Protein AF-A0A1J7GEU9-F1 (afdb_monomer)

pLDDT: mean 86.15, std 15.95, range [44.5, 98.56]

Mean predicted aligned error: 6.63 Å

Nearest PDB structures (foldseek):
  3ja6-assembly1_I  TM=6.132E-01  e=1.507E+00  Escherichia coli
  6h2f-assembly1_A  TM=5.136E-01  e=3.066E+00  Aeromonas hydrophila subsp. hydrophila AL09-71

Foldseek 3Di:
DDPVVVVVVLVVVLVVLLVVLQVQLVVLCVQLVVCLQPPLPSNLVSLVSNLVSLVRSLVSVPPDPPCVVSNVVSVVSNVVSVVSNVSSVVVVD

Solvent-accessible surface area (backbone atoms only — not comparable to full-atom values): 4832 Å² total; per-residue (Å²): 134,65,79,65,58,60,52,55,55,50,52,51,54,32,49,52,51,29,52,56,21,48,56,54,17,51,54,21,44,54,52,14,62,73,21,45,84,83,36,19,64,61,12,42,54,23,36,50,52,18,43,50,24,44,50,49,28,52,59,59,58,52,92,59,87,82,53,62,68,60,53,54,50,39,54,52,51,44,53,51,44,52,53,53,41,53,54,23,55,63,71,64,104

Organism: Lupinus angustifolius (NCBI:txid3871)

InterPro domains:
  IPR035513 Invertase/pectin methylesterase inhibitor domain superfamily [SSF101148] (10-88)

Radius of gyration: 16.01 Å; Cα contacts (8 Å, |Δi|>4): 83; chains: 1; bounding box: 46×16×42 Å

Sequence (93 aa):
MSKISTRKDLASGTLNSCMLSYQKAITALNLSYINIQSNPNNAIQSLRKADYHVGFCTASLGQKNDIPPVLKANKAMQGMIQAIRSVAKKQAN

Structure (mmCIF, N/CA/C/O backbone):
data_AF-A0A1J7GEU9-F1
#
_entry.id   AF-A0A1J7GEU9-F1
#
loop_
_atom_site.group_PDB
_atom_site.id
_atom_site.type_symbol
_atom_site.label_atom_id
_atom_site.label_alt_id
_atom_site.label_comp_id
_atom_site.label_asym_id
_atom_site.label_entity_id
_atom_site.label_seq_id
_atom_site.pdbx_PDB_ins_code
_atom_site.Cartn_x
_atom_site.Cartn_y
_atom_site.Cartn_z
_atom_site.occupancy
_atom_site.B_iso_or_equiv
_atom_site.auth_seq_id
_atom_site.auth_comp_id
_atom_site.auth_asym_id
_atom_site.auth_atom_id
_atom_site.pdbx_PDB_model_num
ATOM 1 N N . MET A 1 1 ? 32.290 3.623 -24.614 1.00 44.50 1 MET A N 1
ATOM 2 C CA . MET A 1 1 ? 31.338 3.091 -23.608 1.00 44.50 1 MET A CA 1
ATOM 3 C C . MET A 1 1 ? 29.970 2.911 -24.256 1.00 44.50 1 MET A C 1
ATOM 5 O O . MET A 1 1 ? 29.423 3.871 -24.785 1.00 44.50 1 MET A O 1
ATOM 9 N N . SER A 1 2 ? 29.466 1.675 -24.315 1.00 46.78 2 SER A N 1
ATOM 10 C CA . SER A 1 2 ? 28.254 1.316 -25.068 1.00 46.78 2 SER A CA 1
ATOM 11 C C . SER A 1 2 ? 26.978 1.799 -24.363 1.00 46.78 2 SER A C 1
ATOM 13 O O . SER A 1 2 ? 26.723 1.428 -23.219 1.00 46.78 2 SER A O 1
ATOM 15 N N . LYS A 1 3 ? 26.146 2.582 -25.068 1.00 51.50 3 LYS A N 1
ATOM 16 C CA . LYS A 1 3 ? 24.838 3.113 -24.612 1.00 51.50 3 LYS A CA 1
ATOM 17 C C . LYS A 1 3 ? 23.829 2.033 -24.174 1.00 51.50 3 LYS A C 1
ATOM 19 O O . LYS A 1 3 ? 22.779 2.368 -23.631 1.00 51.50 3 LYS A O 1
ATOM 24 N N . ILE A 1 4 ? 24.105 0.761 -24.462 1.00 55.50 4 ILE A N 1
ATOM 25 C CA . ILE A 1 4 ? 23.236 -0.382 -24.154 1.00 55.50 4 ILE A CA 1
ATOM 26 C C . ILE A 1 4 ? 23.462 -0.879 -22.717 1.00 55.50 4 ILE A C 1
ATOM 28 O O . ILE A 1 4 ? 22.486 -1.184 -22.034 1.00 55.50 4 ILE A O 1
ATOM 32 N N . SER A 1 5 ? 24.709 -0.882 -22.224 1.00 55.69 5 SER A N 1
ATOM 33 C CA . SER A 1 5 ? 25.024 -1.284 -20.838 1.00 55.69 5 SER A CA 1
ATOM 34 C C . SER A 1 5 ? 24.347 -0.350 -19.837 1.00 55.69 5 SER A C 1
ATOM 36 O O . SER A 1 5 ? 23.581 -0.787 -18.988 1.00 55.69 5 SER A O 1
ATOM 38 N N . THR A 1 6 ? 24.491 0.962 -20.040 1.00 54.75 6 THR A N 1
ATOM 39 C CA . THR A 1 6 ? 23.939 1.985 -19.141 1.00 54.75 6 THR A CA 1
ATOM 40 C C . THR A 1 6 ? 22.413 1.974 -19.044 1.00 54.75 6 THR A C 1
ATOM 42 O O . THR A 1 6 ? 21.870 2.327 -18.002 1.00 54.75 6 THR A O 1
ATOM 45 N N . ARG A 1 7 ? 21.688 1.547 -20.089 1.00 57.12 7 ARG A N 1
ATOM 46 C CA . ARG A 1 7 ? 20.223 1.384 -20.014 1.00 57.12 7 ARG A CA 1
ATOM 47 C C . ARG A 1 7 ? 19.816 0.167 -19.190 1.00 57.12 7 ARG A C 1
ATOM 49 O O . ARG A 1 7 ? 18.839 0.253 -18.453 1.00 57.12 7 ARG A O 1
ATOM 56 N N . LYS A 1 8 ? 20.543 -0.944 -19.324 1.00 56.91 8 LYS A N 1
ATOM 57 C CA . LYS A 1 8 ? 20.284 -2.182 -18.578 1.00 56.91 8 LYS A CA 1
ATOM 58 C C . LYS A 1 8 ? 20.564 -1.990 -17.083 1.00 56.91 8 LYS A C 1
ATOM 60 O O . LYS A 1 8 ? 19.762 -2.423 -16.261 1.00 56.91 8 LYS A O 1
ATOM 65 N N . ASP A 1 9 ? 21.631 -1.264 -16.759 1.00 56.88 9 ASP A N 1
ATOM 66 C CA . ASP A 1 9 ? 22.032 -0.953 -15.381 1.00 56.88 9 ASP A CA 1
ATOM 67 C C . ASP A 1 9 ? 21.095 0.074 -14.713 1.00 56.88 9 ASP A C 1
ATOM 69 O O . ASP A 1 9 ? 20.773 -0.030 -13.531 1.00 56.88 9 ASP A O 1
ATOM 73 N N . LEU A 1 10 ? 20.572 1.042 -15.476 1.00 59.22 10 LEU A N 1
ATOM 74 C CA . LEU A 1 10 ? 19.553 1.974 -14.976 1.00 59.22 10 LEU A CA 1
ATOM 75 C C . LEU A 1 10 ? 18.210 1.268 -14.729 1.00 59.22 10 LEU A C 1
ATOM 77 O O . LEU A 1 10 ? 17.565 1.502 -13.709 1.00 59.22 10 LEU A O 1
ATOM 81 N N . ALA A 1 11 ? 17.804 0.374 -15.637 1.00 61.84 11 ALA A N 1
ATOM 82 C CA . ALA A 1 11 ? 16.586 -0.414 -15.477 1.00 61.84 11 ALA A CA 1
ATOM 83 C C . ALA A 1 11 ? 16.660 -1.348 -14.255 1.00 61.84 11 ALA A C 1
ATOM 85 O O . ALA A 1 11 ? 15.679 -1.462 -13.521 1.00 61.84 11 ALA A O 1
ATOM 86 N N . SER A 1 12 ? 17.817 -1.965 -13.985 1.00 69.06 12 SER A N 1
ATOM 87 C CA . SER A 1 12 ? 18.006 -2.808 -12.797 1.00 69.06 12 SER A CA 1
ATOM 88 C C . SER A 1 12 ? 17.987 -1.996 -11.496 1.00 69.06 12 SER A C 1
ATOM 90 O O . SER A 1 12 ? 17.332 -2.403 -10.536 1.00 69.06 12 SER A O 1
ATOM 92 N N . GLY A 1 13 ? 18.603 -0.809 -11.470 1.00 75.69 13 GLY A N 1
ATOM 93 C CA . GLY A 1 13 ? 18.547 0.098 -10.317 1.00 75.69 13 GLY A CA 1
ATOM 94 C C . GLY A 1 13 ? 17.128 0.584 -9.998 1.00 75.69 13 GLY A C 1
ATOM 95 O O . GLY A 1 13 ? 16.698 0.573 -8.839 1.00 75.69 13 GLY A O 1
ATOM 96 N N . THR A 1 14 ? 16.363 0.944 -11.028 1.00 76.31 14 THR A N 1
ATOM 97 C CA . THR A 1 14 ? 14.958 1.351 -10.898 1.00 76.31 14 THR A CA 1
ATOM 98 C C . THR A 1 14 ? 14.063 0.205 -10.414 1.00 76.31 14 THR A C 1
ATOM 100 O O . THR A 1 14 ? 13.221 0.414 -9.537 1.00 76.31 14 THR A O 1
ATOM 103 N N . LEU A 1 15 ? 14.249 -1.012 -10.935 1.00 78.56 15 LEU A N 1
ATOM 104 C CA . LEU A 1 15 ? 13.491 -2.190 -10.502 1.00 78.56 15 LEU A CA 1
ATOM 105 C C . LEU A 1 15 ? 13.782 -2.548 -9.040 1.00 78.56 15 LEU A C 1
ATOM 107 O O . LEU A 1 15 ? 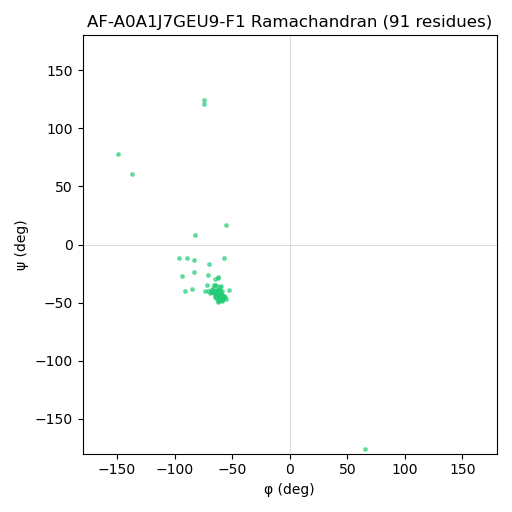12.843 -2.738 -8.268 1.00 78.56 15 LEU A O 1
ATOM 111 N N . ASN A 1 16 ? 15.053 -2.543 -8.629 1.00 84.12 16 ASN A N 1
ATOM 112 C CA . ASN A 1 16 ? 15.440 -2.759 -7.231 1.00 84.12 16 ASN A CA 1
ATOM 113 C C . ASN A 1 16 ? 14.824 -1.705 -6.298 1.00 84.12 16 ASN A C 1
ATOM 115 O O . ASN A 1 16 ? 14.300 -2.039 -5.234 1.00 84.12 16 ASN A O 1
ATOM 119 N N . SER A 1 17 ? 14.815 -0.437 -6.718 1.00 84.88 17 SER A N 1
ATOM 120 C CA . SER A 1 17 ? 14.157 0.643 -5.970 1.00 84.88 17 SER A CA 1
ATOM 121 C C . SER A 1 17 ? 12.654 0.397 -5.825 1.00 84.88 17 SER A C 1
ATOM 123 O O . SER A 1 17 ? 12.095 0.566 -4.741 1.00 84.88 17 SER A O 1
ATOM 125 N N . CYS A 1 18 ? 11.996 -0.055 -6.895 1.00 88.56 18 CYS A N 1
ATOM 126 C CA . CYS A 1 18 ? 10.576 -0.376 -6.857 1.00 88.56 18 CYS A CA 1
ATOM 127 C C . CYS A 1 18 ? 10.272 -1.580 -5.943 1.00 88.56 18 CYS A C 1
ATOM 129 O O . CYS A 1 18 ? 9.324 -1.524 -5.161 1.00 88.56 18 CYS A O 1
ATOM 131 N N . MET A 1 19 ? 11.105 -2.627 -5.962 1.00 89.88 19 MET A N 1
ATOM 132 C CA . MET A 1 19 ? 10.968 -3.776 -5.056 1.00 89.88 19 MET A CA 1
ATOM 133 C C . MET A 1 19 ? 11.046 -3.362 -3.582 1.00 89.88 19 MET A C 1
ATOM 135 O O . MET A 1 19 ? 10.180 -3.738 -2.790 1.00 89.88 19 MET A O 1
ATOM 139 N N . LEU A 1 20 ? 12.038 -2.544 -3.216 1.00 92.75 20 LEU A N 1
ATOM 140 C CA . LEU A 1 20 ? 12.171 -2.014 -1.854 1.00 92.75 20 LEU A CA 1
ATOM 141 C C . LEU A 1 20 ? 10.965 -1.151 -1.463 1.00 92.75 20 LEU A C 1
ATOM 143 O O . LEU A 1 20 ? 10.466 -1.241 -0.339 1.00 92.75 20 LEU A O 1
ATOM 147 N N . SER A 1 21 ? 10.465 -0.334 -2.391 1.00 95.06 21 SER A N 1
ATOM 148 C CA . SER A 1 21 ? 9.228 0.420 -2.189 1.00 95.06 21 SER A CA 1
ATOM 149 C C . SER A 1 21 ? 8.035 -0.491 -1.922 1.00 95.06 21 SER A C 1
ATOM 151 O O . SER A 1 21 ? 7.276 -0.225 -0.993 1.00 95.06 21 SER A O 1
ATOM 153 N N . TYR A 1 22 ? 7.875 -1.590 -2.660 1.00 95.19 22 TYR A N 1
ATOM 154 C CA . TYR A 1 22 ? 6.783 -2.527 -2.404 1.00 95.19 22 TYR A CA 1
ATOM 155 C C . TYR A 1 22 ? 6.890 -3.219 -1.058 1.00 95.19 22 TYR A C 1
ATOM 157 O O . TYR A 1 22 ? 5.886 -3.302 -0.358 1.00 95.19 22 TYR A O 1
ATOM 165 N N . GLN A 1 23 ? 8.082 -3.643 -0.644 1.00 97.56 23 GLN A N 1
ATOM 166 C CA . GLN A 1 23 ? 8.271 -4.214 0.691 1.00 97.56 23 GLN A CA 1
ATOM 167 C C . GLN A 1 23 ? 7.813 -3.235 1.781 1.00 97.56 23 GLN A C 1
ATOM 169 O O . GLN A 1 23 ? 7.052 -3.604 2.675 1.00 97.56 23 GLN A O 1
ATOM 174 N N . LYS A 1 24 ? 8.194 -1.956 1.669 1.00 97.94 24 LYS A N 1
ATOM 175 C CA . LYS A 1 24 ? 7.762 -0.914 2.612 1.00 97.94 24 LYS A CA 1
ATOM 176 C C . LYS A 1 24 ? 6.258 -0.635 2.532 1.00 97.94 24 LYS A C 1
ATOM 178 O O . LYS A 1 24 ? 5.620 -0.452 3.569 1.00 97.94 24 LYS A O 1
ATOM 183 N N . ALA A 1 25 ? 5.683 -0.627 1.328 1.00 98.12 25 ALA A N 1
ATOM 184 C CA . ALA A 1 25 ? 4.248 -0.453 1.126 1.00 98.12 25 ALA A CA 1
ATOM 185 C C . ALA A 1 25 ? 3.444 -1.597 1.760 1.00 98.12 25 ALA A C 1
ATOM 187 O O . ALA A 1 25 ? 2.477 -1.328 2.462 1.00 98.12 25 ALA A O 1
ATOM 188 N N . ILE A 1 26 ? 3.874 -2.850 1.582 1.00 98.25 26 ILE A N 1
ATOM 189 C CA . ILE A 1 26 ? 3.245 -4.041 2.171 1.00 98.25 26 ILE A CA 1
ATOM 190 C C . ILE A 1 26 ? 3.286 -3.972 3.698 1.00 98.25 26 ILE A C 1
ATOM 192 O O . ILE A 1 26 ? 2.255 -4.145 4.343 1.00 98.25 26 ILE A O 1
ATOM 196 N N . THR A 1 27 ? 4.436 -3.642 4.291 1.00 98.44 27 THR A N 1
ATOM 197 C CA . THR A 1 27 ? 4.544 -3.462 5.748 1.00 98.44 27 THR A CA 1
ATOM 198 C C . THR A 1 27 ? 3.570 -2.397 6.254 1.00 98.44 27 THR A C 1
ATOM 200 O O . THR A 1 27 ? 2.867 -2.609 7.241 1.00 98.44 27 THR A O 1
ATOM 203 N N . ALA A 1 28 ? 3.479 -1.262 5.560 1.00 98.50 28 ALA A N 1
ATOM 204 C CA . ALA A 1 28 ? 2.553 -0.194 5.916 1.00 98.50 28 ALA A CA 1
ATOM 205 C C . ALA A 1 28 ? 1.076 -0.602 5.731 1.00 98.50 28 ALA A C 1
ATOM 207 O O . ALA A 1 28 ? 0.238 -0.259 6.562 1.00 98.50 28 ALA A O 1
ATOM 208 N N . LEU A 1 29 ? 0.751 -1.373 4.690 1.00 98.56 29 LEU A N 1
ATOM 209 C CA . LEU A 1 29 ? -0.588 -1.926 4.480 1.00 98.56 29 LEU A CA 1
ATOM 210 C C . LEU A 1 29 ? -0.975 -2.898 5.600 1.00 98.56 29 LEU A C 1
ATOM 212 O O . LEU A 1 29 ? -2.059 -2.755 6.162 1.00 98.56 29 LEU A O 1
ATOM 216 N N . ASN A 1 30 ? -0.082 -3.805 5.996 1.00 98.38 30 ASN A N 1
ATOM 217 C CA . ASN A 1 30 ? -0.319 -4.732 7.106 1.00 98.38 30 ASN A CA 1
ATOM 218 C C . ASN A 1 30 ? -0.569 -3.985 8.422 1.00 98.38 30 ASN A C 1
ATOM 220 O O . ASN A 1 30 ? -1.523 -4.285 9.138 1.00 98.38 30 ASN A O 1
ATOM 224 N N . LEU A 1 31 ? 0.229 -2.952 8.712 1.00 97.88 31 LEU A N 1
ATOM 225 C CA . LEU A 1 31 ? -0.006 -2.092 9.873 1.00 97.88 31 LEU A CA 1
ATOM 226 C C . LEU A 1 31 ? -1.350 -1.367 9.785 1.00 97.88 31 LEU A C 1
ATOM 228 O O . LEU A 1 31 ? -2.048 -1.252 10.792 1.00 97.88 31 LEU A O 1
ATOM 232 N N . SER A 1 32 ? -1.742 -0.898 8.598 1.00 98.25 32 SER A N 1
ATOM 233 C CA . SER A 1 32 ? -3.052 -0.272 8.425 1.00 98.25 32 SER A CA 1
ATOM 234 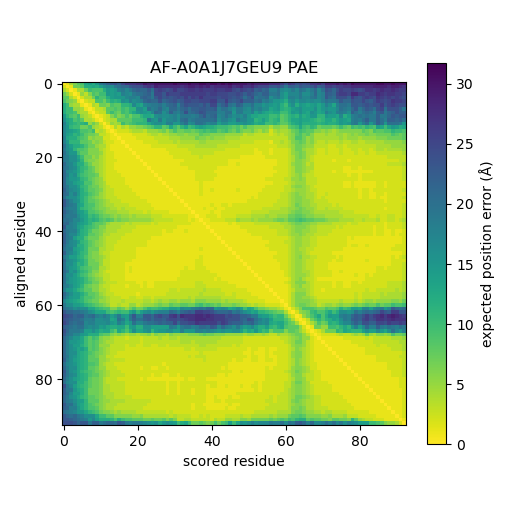C C . SER A 1 32 ? -4.199 -1.242 8.671 1.00 98.25 32 SER A C 1
ATOM 236 O O . SER A 1 32 ? -5.155 -0.864 9.334 1.00 98.25 32 SER A O 1
ATOM 238 N N . TYR A 1 33 ? -4.071 -2.488 8.209 1.00 97.31 33 TYR A N 1
ATOM 239 C CA . TYR A 1 33 ? -5.069 -3.532 8.398 1.00 97.31 33 TYR A CA 1
ATOM 240 C C . TYR A 1 33 ? -5.281 -3.842 9.883 1.00 97.31 33 TYR A C 1
ATOM 242 O O . TYR A 1 33 ? -6.417 -3.858 10.343 1.00 97.31 33 TYR A O 1
ATOM 250 N N . ILE A 1 34 ? -4.196 -3.980 10.654 1.00 97.44 34 ILE A N 1
ATOM 251 C CA . ILE A 1 34 ? -4.263 -4.214 12.107 1.00 97.44 34 ILE A CA 1
ATOM 252 C C . ILE A 1 34 ? -4.968 -3.058 12.832 1.00 97.44 34 ILE A C 1
ATOM 254 O O . ILE A 1 34 ? -5.735 -3.279 13.765 1.00 97.44 34 ILE A O 1
ATOM 258 N N . ASN A 1 35 ? -4.713 -1.816 12.412 1.00 96.94 35 ASN A N 1
ATOM 259 C CA . ASN A 1 35 ? -5.227 -0.628 13.094 1.00 96.94 35 ASN A CA 1
ATOM 260 C C . ASN A 1 35 ? -6.601 -0.165 12.586 1.00 96.94 35 ASN A C 1
ATOM 262 O O . ASN A 1 35 ? -7.195 0.705 13.214 1.00 96.94 35 ASN A O 1
ATOM 266 N N . ILE A 1 36 ? -7.116 -0.688 11.465 1.00 95.94 36 ILE A N 1
ATOM 267 C CA . ILE A 1 36 ? -8.277 -0.094 10.779 1.00 95.94 36 ILE A CA 1
ATOM 268 C C . ILE A 1 36 ? -9.524 -0.032 11.670 1.00 95.94 36 ILE A C 1
ATOM 270 O O . ILE A 1 36 ? -10.258 0.940 11.600 1.00 95.94 36 ILE A O 1
ATOM 274 N N . GLN A 1 37 ? -9.736 -1.024 12.539 1.00 93.50 37 GLN A N 1
ATOM 275 C CA . GLN A 1 37 ? -10.891 -1.071 13.442 1.00 93.50 37 GLN A CA 1
ATOM 276 C C . GLN A 1 37 ? -10.625 -0.413 14.801 1.00 93.50 37 GLN A C 1
ATOM 278 O O . GLN A 1 37 ? -11.506 0.239 15.349 1.00 93.50 37 GLN A O 1
ATOM 283 N N . SER A 1 38 ? -9.430 -0.605 15.361 1.00 96.00 38 SER A N 1
ATOM 284 C CA . SER A 1 38 ? -9.108 -0.225 16.744 1.00 96.00 38 SER A CA 1
ATOM 285 C C . SER A 1 38 ? -8.484 1.164 16.870 1.00 96.00 38 SER A C 1
ATOM 287 O O . SER A 1 38 ? -8.605 1.806 17.910 1.00 96.00 38 SER A O 1
ATOM 289 N N . ASN A 1 39 ? -7.796 1.636 15.829 1.00 97.12 39 ASN A N 1
ATOM 290 C CA . ASN A 1 39 ? -7.121 2.928 15.808 1.00 97.12 39 ASN A CA 1
ATOM 291 C C . ASN A 1 39 ? -7.094 3.506 14.379 1.00 97.12 39 ASN A C 1
ATOM 293 O O . ASN A 1 39 ? -6.062 3.470 13.690 1.00 97.12 39 ASN A O 1
ATOM 297 N N . PRO A 1 40 ? -8.219 4.075 13.911 1.00 96.56 40 PRO A N 1
ATOM 298 C CA . PRO A 1 40 ? -8.343 4.548 12.536 1.00 96.56 40 PRO A CA 1
ATOM 299 C C . PRO A 1 40 ? -7.346 5.671 12.201 1.00 96.56 40 PRO A C 1
ATOM 301 O O . PRO A 1 40 ? -6.875 5.757 11.066 1.00 96.56 40 PRO A O 1
ATOM 304 N N . ASN A 1 41 ? -6.917 6.475 13.181 1.00 97.56 41 ASN A N 1
ATOM 305 C CA . ASN A 1 41 ? -5.873 7.488 12.993 1.00 97.56 41 ASN A CA 1
ATOM 306 C C . ASN A 1 41 ? -4.511 6.866 12.631 1.00 97.56 41 ASN A C 1
ATOM 308 O O . ASN A 1 41 ? -3.873 7.289 11.658 1.00 97.56 41 ASN A O 1
ATOM 312 N N . ASN A 1 42 ? -4.088 5.815 13.341 1.00 97.69 42 ASN A N 1
ATOM 313 C CA . ASN A 1 42 ? -2.874 5.065 13.000 1.00 97.69 42 ASN A CA 1
ATOM 314 C C . ASN A 1 42 ? -3.006 4.332 11.659 1.00 97.69 42 ASN A C 1
ATOM 316 O O . ASN A 1 42 ? -2.035 4.256 10.893 1.00 97.69 42 ASN A O 1
ATOM 320 N N . ALA A 1 43 ? -4.202 3.835 11.332 1.00 98.00 43 ALA A N 1
ATOM 321 C CA . ALA A 1 43 ? -4.471 3.240 10.028 1.00 98.00 43 ALA A CA 1
ATOM 322 C C . ALA A 1 43 ? -4.303 4.267 8.895 1.00 98.00 43 ALA A C 1
ATOM 324 O O . ALA A 1 43 ? -3.607 3.990 7.918 1.00 98.00 43 ALA A O 1
ATOM 325 N N . ILE A 1 44 ? -4.834 5.487 9.048 1.00 98.38 44 ILE A N 1
ATOM 326 C CA . ILE A 1 44 ? -4.675 6.585 8.077 1.00 98.38 44 ILE A CA 1
ATOM 327 C C . ILE A 1 44 ? -3.198 6.929 7.860 1.00 98.38 44 ILE A C 1
ATOM 329 O O . ILE A 1 44 ? -2.775 7.124 6.715 1.00 98.38 44 ILE A O 1
ATOM 333 N N . GLN A 1 45 ? -2.403 7.016 8.931 1.00 98.25 45 GLN A N 1
ATOM 334 C CA . GLN A 1 45 ? -0.968 7.292 8.818 1.00 98.25 45 GLN A CA 1
ATOM 335 C C . GLN A 1 45 ? -0.227 6.167 8.089 1.00 98.25 45 GLN A C 1
ATOM 337 O O . GLN A 1 45 ? 0.593 6.436 7.210 1.00 98.25 45 GLN A O 1
ATOM 342 N N . SER A 1 46 ? -0.542 4.913 8.406 1.00 98.50 46 SER A N 1
ATOM 343 C CA . SER A 1 46 ? 0.037 3.746 7.737 1.00 98.50 46 SER A CA 1
ATOM 344 C C . SER A 1 46 ? -0.331 3.711 6.248 1.00 98.50 46 SER A C 1
ATOM 346 O O . SER A 1 46 ? 0.539 3.556 5.395 1.00 98.50 46 SER A O 1
ATOM 348 N N . LEU A 1 47 ? -1.586 4.001 5.900 1.00 98.56 47 LEU A N 1
ATOM 349 C CA . LEU A 1 47 ? -2.029 4.090 4.507 1.00 98.56 47 LEU A CA 1
ATOM 350 C C . LEU A 1 47 ? -1.355 5.239 3.739 1.00 98.56 47 LEU A C 1
ATOM 352 O O . LEU A 1 47 ? -1.064 5.090 2.556 1.00 98.56 47 LEU A O 1
ATOM 356 N N . ARG A 1 48 ? -1.064 6.379 4.385 1.00 98.31 48 ARG A N 1
ATOM 357 C CA . ARG A 1 48 ? -0.260 7.460 3.777 1.00 98.31 48 ARG A CA 1
ATOM 358 C C . ARG A 1 48 ? 1.155 6.991 3.434 1.00 98.31 48 ARG A C 1
ATOM 360 O O . ARG A 1 48 ? 1.654 7.327 2.365 1.00 98.31 48 ARG A O 1
ATOM 367 N N . LYS A 1 49 ? 1.787 6.210 4.316 1.00 98.44 49 LYS A N 1
ATOM 368 C CA . LYS A 1 49 ? 3.115 5.627 4.059 1.00 98.44 49 LYS A CA 1
ATOM 369 C C . LYS A 1 49 ? 3.066 4.635 2.896 1.00 98.44 49 LYS A C 1
ATOM 371 O O . LYS A 1 49 ? 3.925 4.689 2.022 1.00 98.44 49 LYS A O 1
ATOM 376 N N . ALA A 1 50 ? 2.044 3.778 2.847 1.00 98.44 50 ALA A N 1
ATOM 377 C CA . ALA A 1 50 ? 1.847 2.854 1.731 1.00 98.44 50 ALA A CA 1
ATOM 378 C C . ALA A 1 50 ? 1.702 3.598 0.391 1.00 98.44 50 ALA A C 1
ATOM 380 O O . ALA A 1 50 ? 2.416 3.287 -0.561 1.00 98.44 50 ALA A O 1
ATOM 381 N N . ASP A 1 51 ? 0.844 4.623 0.343 1.00 98.31 51 ASP A N 1
ATOM 382 C CA . ASP A 1 51 ? 0.626 5.465 -0.843 1.00 98.31 51 ASP A CA 1
ATOM 383 C C . ASP A 1 51 ? 1.927 6.133 -1.310 1.00 98.31 51 ASP A C 1
ATOM 385 O O . ASP A 1 51 ? 2.276 6.078 -2.488 1.00 98.31 51 ASP A O 1
ATOM 389 N N . TYR A 1 52 ? 2.698 6.685 -0.366 1.00 97.81 52 TYR A N 1
ATOM 390 C CA . TYR A 1 52 ? 4.002 7.282 -0.643 1.00 97.81 52 TYR A CA 1
ATOM 391 C C . TYR A 1 52 ? 4.971 6.287 -1.294 1.00 97.81 52 TYR A C 1
ATOM 393 O O . TYR A 1 52 ? 5.603 6.614 -2.296 1.00 97.81 52 TYR A O 1
ATOM 401 N N . HIS A 1 53 ? 5.084 5.065 -0.769 1.00 97.50 53 HIS A N 1
ATOM 402 C CA . HIS A 1 53 ? 6.016 4.076 -1.309 1.00 97.50 53 HIS A CA 1
ATOM 403 C C . HIS A 1 53 ? 5.609 3.570 -2.702 1.00 97.50 53 HIS A C 1
ATOM 405 O O . HIS A 1 53 ? 6.466 3.448 -3.582 1.00 97.50 53 HIS A O 1
ATOM 411 N N . VAL A 1 54 ? 4.313 3.352 -2.950 1.00 95.69 54 VAL A N 1
ATOM 412 C CA . VAL A 1 54 ? 3.806 3.011 -4.295 1.00 95.69 54 VAL A CA 1
ATOM 413 C C . VAL A 1 54 ? 4.046 4.166 -5.278 1.00 95.69 54 VAL A C 1
ATOM 415 O O . VAL A 1 54 ? 4.496 3.950 -6.410 1.00 95.69 54 VAL A O 1
ATOM 418 N N . GLY A 1 55 ? 3.820 5.405 -4.834 1.00 93.44 55 GLY A N 1
ATOM 419 C CA . GLY A 1 55 ? 4.128 6.610 -5.601 1.00 93.44 55 GLY A CA 1
ATOM 420 C C . GLY A 1 55 ? 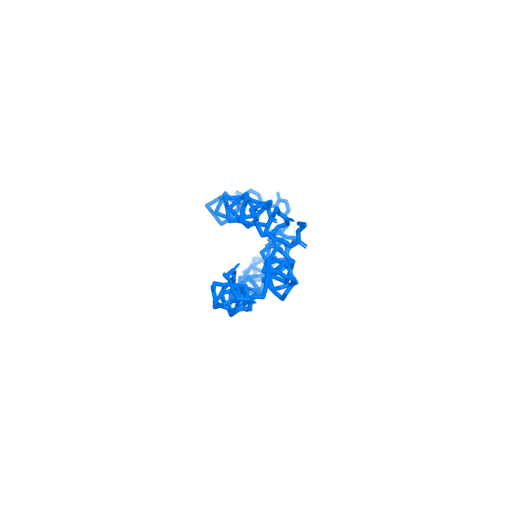5.619 6.741 -5.920 1.00 93.44 55 GLY A C 1
ATOM 421 O O . GLY A 1 55 ? 5.974 7.046 -7.056 1.00 93.44 55 GLY A O 1
ATOM 422 N N . PHE A 1 56 ? 6.498 6.425 -4.965 1.00 92.31 56 PHE A N 1
ATOM 423 C CA . PHE A 1 56 ? 7.946 6.452 -5.169 1.00 92.31 56 PHE A CA 1
ATOM 424 C C . PHE A 1 56 ? 8.382 5.461 -6.250 1.00 92.31 56 PHE A C 1
ATOM 426 O O . PHE A 1 56 ? 9.093 5.860 -7.165 1.00 92.31 56 PHE A O 1
ATOM 433 N N . CYS A 1 57 ? 7.902 4.207 -6.214 1.00 90.44 57 CYS A N 1
ATOM 434 C CA . CYS A 1 57 ? 8.173 3.260 -7.305 1.00 90.44 57 CYS A CA 1
ATOM 435 C C . CYS A 1 57 ? 7.718 3.833 -8.661 1.00 90.44 57 CYS A C 1
ATOM 437 O O . CYS A 1 57 ? 8.469 3.805 -9.633 1.00 90.44 57 CYS A O 1
ATOM 439 N N . THR A 1 58 ? 6.503 4.385 -8.720 1.00 88.56 58 THR A N 1
ATOM 440 C CA . THR A 1 58 ? 5.950 4.978 -9.948 1.00 88.56 58 THR A CA 1
ATOM 441 C C . THR A 1 58 ? 6.835 6.096 -10.495 1.00 88.56 58 THR A C 1
ATOM 443 O O . THR A 1 58 ? 7.104 6.129 -11.692 1.00 88.56 58 THR A O 1
ATOM 446 N N . ALA A 1 59 ? 7.327 6.979 -9.624 1.00 85.69 59 ALA A N 1
ATOM 447 C CA . ALA A 1 59 ? 8.240 8.050 -10.004 1.00 85.69 59 ALA A CA 1
ATOM 448 C C . ALA A 1 59 ? 9.605 7.511 -10.466 1.00 85.69 59 ALA A C 1
ATOM 450 O O . ALA A 1 59 ? 10.143 7.988 -11.464 1.00 85.69 59 ALA A O 1
ATOM 451 N N . SER A 1 60 ? 10.146 6.488 -9.792 1.00 80.94 60 SER A N 1
ATOM 452 C CA . SER A 1 60 ? 11.426 5.860 -10.151 1.00 80.94 60 SER A CA 1
ATOM 453 C C . SER A 1 60 ? 11.395 5.148 -11.506 1.00 80.94 60 SER A C 1
ATOM 455 O O . SER A 1 60 ? 12.426 5.078 -12.173 1.00 80.94 60 SER A O 1
ATOM 457 N N . LEU A 1 61 ? 10.232 4.632 -11.923 1.00 76.31 61 LEU A N 1
ATOM 458 C CA . LEU A 1 61 ? 10.032 3.988 -13.229 1.00 76.31 61 LEU A CA 1
ATOM 459 C C . LEU A 1 61 ? 10.086 4.978 -14.409 1.00 76.31 61 LEU A C 1
ATOM 461 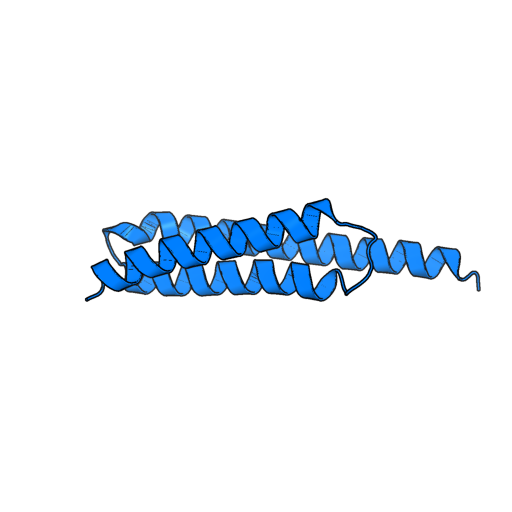O O . LEU A 1 61 ? 10.315 4.564 -15.546 1.00 76.31 61 LEU A O 1
ATOM 465 N N . GLY A 1 62 ? 9.961 6.284 -14.146 1.00 67.00 62 GLY A N 1
ATOM 466 C CA . GLY A 1 62 ? 9.997 7.338 -15.162 1.00 67.00 62 GLY A CA 1
ATOM 467 C C . GLY A 1 62 ? 8.817 7.295 -16.146 1.00 67.00 62 GLY A C 1
ATOM 468 O O . GLY A 1 62 ? 7.904 6.484 -16.029 1.00 67.00 62 GLY A O 1
ATOM 469 N N . GLN A 1 63 ? 8.833 8.181 -17.151 1.00 59.19 63 GLN A N 1
ATOM 470 C CA . GLN A 1 63 ? 7.826 8.212 -18.230 1.00 59.19 63 GLN A CA 1
ATOM 471 C C . GLN A 1 63 ? 8.095 7.207 -19.362 1.00 59.19 63 GLN A C 1
ATOM 473 O O . GLN A 1 63 ? 7.449 7.258 -20.409 1.00 59.19 63 GLN A O 1
ATOM 478 N N . LYS A 1 64 ? 9.070 6.306 -19.209 1.00 53.19 64 LYS A N 1
ATOM 479 C CA . LYS A 1 64 ? 9.378 5.362 -20.280 1.00 53.19 64 LYS A CA 1
ATOM 480 C C . LYS A 1 64 ? 8.300 4.294 -20.335 1.00 53.19 64 LYS A C 1
ATOM 482 O O . LYS A 1 64 ? 8.095 3.556 -19.377 1.00 53.19 64 LYS A O 1
ATOM 487 N N . ASN A 1 65 ? 7.665 4.209 -21.497 1.00 52.00 65 ASN A N 1
ATOM 488 C CA . ASN A 1 65 ? 6.668 3.230 -21.931 1.00 52.00 65 ASN A CA 1
ATOM 489 C C . ASN A 1 65 ? 7.113 1.746 -21.828 1.00 52.00 65 ASN A C 1
ATOM 491 O O . ASN A 1 65 ? 6.487 0.882 -22.432 1.00 52.00 65 ASN A O 1
ATOM 495 N N . ASP A 1 66 ? 8.164 1.434 -21.065 1.00 55.12 66 ASP A N 1
ATOM 496 C CA . ASP A 1 66 ? 8.877 0.158 -21.072 1.00 55.12 66 ASP A CA 1
ATOM 497 C C . ASP A 1 66 ? 8.406 -0.811 -19.969 1.00 55.12 66 ASP A C 1
ATOM 499 O O . ASP A 1 66 ? 8.744 -1.990 -20.024 1.00 55.12 66 ASP A O 1
ATOM 503 N N . ILE A 1 67 ? 7.596 -0.374 -18.984 1.00 64.25 67 ILE A N 1
ATOM 504 C CA . ILE A 1 67 ? 6.970 -1.292 -18.002 1.00 64.25 67 ILE A CA 1
ATOM 505 C C . ILE A 1 67 ? 5.482 -0.955 -17.731 1.00 64.25 67 ILE A C 1
ATOM 507 O O . ILE A 1 67 ? 5.090 -0.675 -16.590 1.00 64.25 67 ILE A O 1
ATOM 511 N N . PRO A 1 68 ? 4.605 -0.999 -18.758 1.00 69.38 68 PRO A N 1
ATOM 512 C CA . PRO A 1 68 ? 3.177 -0.698 -18.603 1.00 69.38 68 PRO A CA 1
ATOM 513 C C . PRO A 1 68 ? 2.450 -1.482 -17.489 1.00 69.38 68 PRO A C 1
ATOM 515 O O . PRO A 1 68 ? 1.628 -0.876 -16.791 1.00 69.38 68 PRO A O 1
ATOM 518 N N . PRO A 1 69 ? 2.730 -2.786 -17.255 1.00 81.44 69 PRO A N 1
ATOM 519 C CA . PRO A 1 69 ? 2.027 -3.553 -16.225 1.00 81.44 69 PRO A CA 1
ATOM 520 C C . PRO A 1 69 ? 2.240 -3.018 -14.805 1.00 81.44 69 PRO A C 1
ATOM 522 O O . PRO A 1 69 ? 1.282 -2.918 -14.041 1.00 81.44 69 PRO A O 1
ATOM 525 N N . VAL A 1 70 ? 3.470 -2.620 -14.462 1.00 83.94 70 VAL A N 1
ATOM 526 C CA . VAL A 1 70 ? 3.816 -2.144 -13.111 1.00 83.94 70 VAL A CA 1
ATOM 527 C C . VAL A 1 70 ? 3.205 -0.769 -12.849 1.00 83.94 70 VAL A C 1
ATOM 529 O O . VAL A 1 70 ? 2.631 -0.539 -11.786 1.00 83.94 70 VAL A O 1
ATOM 532 N N . LEU A 1 71 ? 3.221 0.123 -13.844 1.00 85.19 71 LEU A N 1
ATOM 533 C CA . LEU A 1 71 ? 2.545 1.418 -13.747 1.00 85.19 71 LEU A CA 1
ATOM 534 C C . LEU A 1 71 ? 1.033 1.255 -13.525 1.00 85.19 71 LEU A C 1
ATOM 536 O O . LEU A 1 71 ? 0.450 1.936 -12.677 1.00 85.19 71 LEU A O 1
ATOM 540 N N . LYS A 1 72 ? 0.388 0.347 -14.270 1.00 87.88 72 LYS A N 1
ATOM 541 C CA . LYS A 1 72 ? -1.043 0.052 -14.107 1.00 87.88 72 LYS A CA 1
ATOM 542 C C . LYS A 1 72 ? -1.335 -0.524 -12.719 1.00 87.88 72 LYS A C 1
ATOM 544 O O . LYS A 1 72 ? -2.286 -0.082 -12.075 1.00 87.88 72 LYS A O 1
ATOM 549 N N . ALA A 1 73 ? -0.501 -1.450 -12.245 1.00 90.88 73 ALA A N 1
ATOM 550 C CA . ALA A 1 73 ? -0.611 -2.019 -10.906 1.00 90.88 73 ALA A CA 1
ATOM 551 C C . ALA A 1 73 ? -0.468 -0.945 -9.815 1.00 90.88 73 ALA A C 1
ATOM 553 O O . ALA A 1 73 ? -1.285 -0.898 -8.898 1.00 90.88 73 ALA A O 1
ATOM 554 N N . ASN A 1 74 ? 0.497 -0.029 -9.941 1.00 92.12 74 ASN A N 1
ATOM 555 C CA . ASN A 1 74 ? 0.682 1.065 -8.986 1.00 92.12 74 ASN A CA 1
ATOM 556 C C . ASN A 1 74 ? -0.530 1.982 -8.903 1.00 92.12 74 ASN A C 1
ATOM 558 O O . ASN A 1 74 ? -1.005 2.257 -7.804 1.00 92.12 74 ASN A O 1
ATOM 562 N N . LYS A 1 75 ? -1.081 2.399 -10.048 1.00 92.00 75 LYS A N 1
ATOM 563 C CA . LYS A 1 75 ? -2.300 3.219 -10.074 1.00 92.00 75 LYS A CA 1
ATOM 564 C C . LYS A 1 75 ? -3.472 2.509 -9.393 1.00 92.00 75 LYS A C 1
ATOM 566 O O . LYS A 1 75 ? -4.180 3.128 -8.602 1.00 92.00 75 LYS A O 1
ATOM 571 N N . ALA A 1 76 ? -3.650 1.213 -9.658 1.00 95.44 76 ALA A N 1
ATOM 572 C CA . ALA A 1 76 ? -4.687 0.416 -9.007 1.00 95.44 76 ALA A CA 1
ATOM 573 C C . ALA A 1 76 ? -4.475 0.337 -7.484 1.00 95.44 76 ALA A C 1
ATOM 575 O O . ALA A 1 76 ? -5.413 0.568 -6.721 1.00 95.44 76 ALA A O 1
ATOM 576 N N . MET A 1 77 ? -3.241 0.091 -7.030 1.00 96.69 77 MET A N 1
ATOM 577 C CA . MET A 1 77 ? -2.898 0.078 -5.605 1.00 96.69 77 MET A CA 1
ATOM 578 C C . MET A 1 77 ? -3.168 1.421 -4.927 1.00 96.69 77 MET A C 1
ATOM 580 O O . MET A 1 77 ? -3.781 1.444 -3.863 1.00 96.69 77 MET A O 1
ATOM 584 N N . GLN A 1 78 ? -2.782 2.541 -5.542 1.00 96.75 78 GLN A N 1
ATOM 585 C CA . GLN A 1 78 ? -3.067 3.870 -4.993 1.00 96.75 78 GLN A CA 1
ATOM 586 C C . GLN A 1 78 ? -4.572 4.138 -4.898 1.00 96.75 78 GLN A C 1
ATOM 588 O O . GLN A 1 78 ? -5.031 4.656 -3.880 1.00 96.75 78 GLN A O 1
ATOM 593 N N . GLY A 1 79 ? -5.355 3.721 -5.898 1.00 97.75 79 GLY A N 1
ATOM 594 C CA . GLY A 1 79 ? -6.817 3.799 -5.849 1.00 97.75 79 GLY A CA 1
ATOM 595 C C . GLY A 1 79 ? -7.410 3.016 -4.671 1.00 97.75 79 GLY A C 1
ATOM 596 O O . GLY A 1 79 ? -8.212 3.557 -3.909 1.00 97.75 79 GLY A O 1
ATOM 597 N N . MET A 1 80 ? -6.960 1.775 -4.457 1.00 98.19 80 MET A N 1
ATOM 598 C CA . MET A 1 80 ? -7.385 0.963 -3.307 1.00 98.19 80 MET A CA 1
ATOM 599 C C . MET A 1 80 ? -6.982 1.603 -1.971 1.00 98.19 80 MET A C 1
ATOM 601 O O . MET A 1 80 ? -7.803 1.701 -1.060 1.00 98.19 80 MET A O 1
ATOM 605 N N . ILE A 1 81 ? -5.749 2.108 -1.857 1.00 98.38 81 ILE A N 1
ATOM 606 C CA . ILE A 1 81 ? -5.268 2.797 -0.651 1.00 98.38 81 ILE A CA 1
ATOM 607 C C . ILE A 1 81 ? -6.124 4.032 -0.348 1.00 98.38 81 ILE A C 1
ATOM 609 O O . ILE A 1 81 ? -6.502 4.258 0.803 1.00 98.38 81 ILE A O 1
ATOM 613 N N . GLN A 1 82 ? -6.464 4.831 -1.361 1.00 98.12 82 GLN A N 1
ATOM 614 C CA . GLN A 1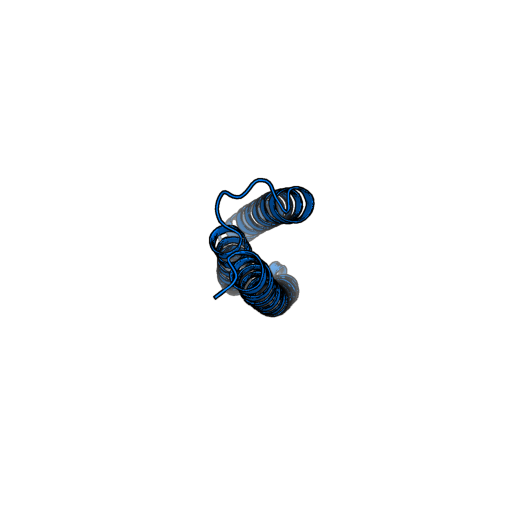 82 ? -7.329 6.000 -1.199 1.00 98.12 82 GLN A CA 1
ATOM 615 C C . GLN A 1 82 ? -8.741 5.619 -0.741 1.00 98.12 82 GLN A C 1
ATOM 617 O O . GLN A 1 82 ? -9.282 6.278 0.152 1.00 98.12 82 GLN A O 1
ATOM 622 N N . ALA A 1 83 ? -9.311 4.539 -1.282 1.00 98.06 83 ALA A N 1
ATOM 623 C CA . ALA A 1 83 ? -10.611 4.029 -0.856 1.00 98.06 83 ALA A CA 1
ATOM 624 C C . ALA A 1 83 ? -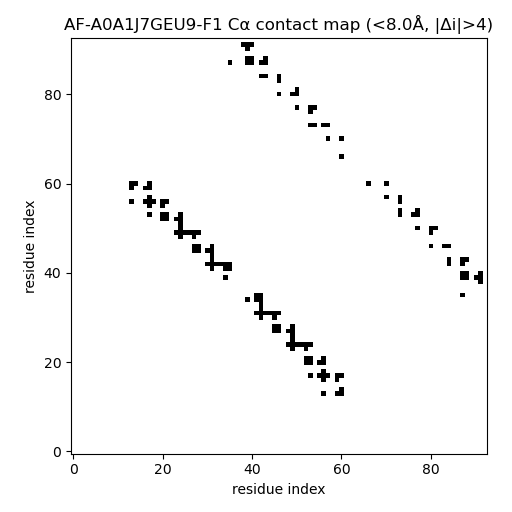10.600 3.617 0.628 1.00 98.06 83 ALA A C 1
ATOM 626 O O . ALA A 1 83 ? -11.437 4.086 1.400 1.00 98.06 83 ALA A O 1
ATOM 627 N N . ILE A 1 84 ? -9.601 2.837 1.061 1.00 97.25 84 ILE A N 1
ATOM 628 C CA . ILE A 1 84 ? -9.463 2.418 2.468 1.00 97.25 84 ILE A CA 1
ATOM 629 C C . ILE A 1 84 ? -9.262 3.640 3.376 1.00 97.25 84 ILE A C 1
ATOM 631 O O . ILE A 1 84 ? -9.882 3.741 4.433 1.00 97.2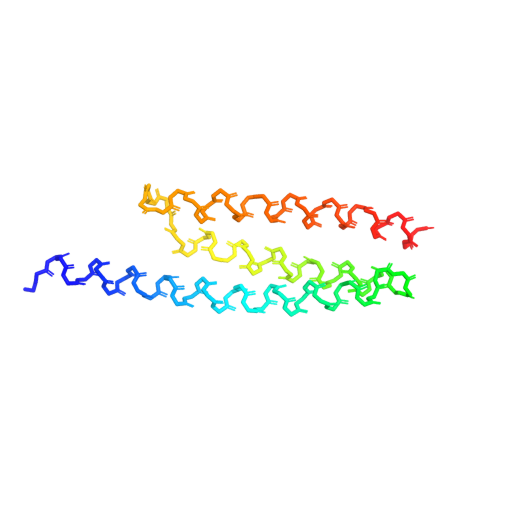5 84 ILE A O 1
ATOM 635 N N . ARG A 1 85 ? -8.455 4.625 2.955 1.00 97.50 85 ARG A N 1
ATOM 636 C CA . ARG A 1 85 ? -8.262 5.879 3.709 1.00 97.50 85 ARG A CA 1
ATOM 637 C C . ARG A 1 85 ? -9.558 6.656 3.887 1.00 97.50 85 ARG A C 1
ATOM 639 O O . ARG A 1 85 ? -9.731 7.286 4.925 1.00 97.50 85 ARG A O 1
ATOM 646 N N . SER A 1 86 ? -10.435 6.656 2.886 1.00 97.44 86 SER A N 1
ATOM 647 C CA . SER A 1 86 ? -11.747 7.302 2.975 1.00 97.44 86 SER A CA 1
ATOM 648 C C . SER A 1 86 ? -12.610 6.649 4.057 1.00 97.44 86 SER A C 1
ATOM 650 O O . SER A 1 86 ? -13.181 7.352 4.888 1.00 97.44 86 SER A O 1
ATOM 652 N N . VAL A 1 87 ? -12.630 5.313 4.113 1.00 96.38 87 VAL A N 1
ATOM 653 C CA . VAL A 1 87 ? -13.328 4.556 5.167 1.00 96.38 87 VAL A CA 1
ATOM 654 C C . VAL A 1 87 ? -12.733 4.855 6.544 1.00 96.38 87 VAL A C 1
ATOM 656 O O . VAL A 1 87 ? -13.469 5.235 7.448 1.00 96.38 87 VAL A O 1
ATOM 659 N N . ALA A 1 88 ? -11.407 4.782 6.686 1.00 96.44 88 ALA A N 1
ATOM 660 C CA . ALA A 1 88 ? -10.727 5.050 7.954 1.00 96.44 88 ALA A CA 1
ATOM 661 C C . ALA A 1 88 ? -11.006 6.470 8.481 1.00 96.44 88 ALA A C 1
ATOM 663 O O . ALA A 1 88 ? -11.236 6.664 9.669 1.00 96.44 88 ALA A O 1
ATOM 664 N N . LYS A 1 89 ? -11.043 7.476 7.596 1.00 96.75 89 LYS A N 1
ATOM 665 C CA . LYS A 1 89 ? -11.400 8.857 7.966 1.00 96.75 89 LYS A CA 1
ATOM 666 C C . LYS A 1 89 ? -12.828 8.980 8.493 1.00 96.75 89 LYS A C 1
ATOM 668 O O . LYS A 1 89 ? -13.055 9.784 9.382 1.00 96.75 89 LYS A O 1
ATOM 673 N N . LYS A 1 90 ? -13.774 8.206 7.953 1.00 95.69 90 LYS A N 1
ATOM 674 C CA . LYS A 1 90 ? -15.157 8.183 8.452 1.00 95.69 90 LYS A CA 1
ATOM 675 C C . LYS A 1 90 ? -15.283 7.509 9.817 1.00 95.69 90 LYS A C 1
ATOM 677 O O . LYS A 1 90 ? -16.225 7.815 10.518 1.00 95.69 90 LYS A O 1
ATOM 682 N N . GLN A 1 91 ? -14.376 6.595 10.162 1.00 92.31 91 GLN A N 1
ATOM 683 C CA . GLN A 1 91 ? -14.343 5.928 11.472 1.00 92.31 91 GLN A CA 1
ATOM 684 C C . GLN A 1 91 ? -13.628 6.755 12.549 1.00 92.31 91 GLN A C 1
ATOM 686 O O . GLN A 1 91 ? -13.836 6.525 13.733 1.00 92.31 91 GLN A O 1
ATOM 691 N N . ALA A 1 92 ? -12.735 7.663 12.146 1.00 90.50 92 ALA A N 1
ATOM 692 C CA . ALA A 1 92 ? -12.010 8.551 13.055 1.00 90.50 92 ALA A CA 1
ATOM 693 C C . ALA A 1 92 ? -12.803 9.811 13.450 1.00 90.50 92 ALA A C 1
ATOM 695 O O . ALA A 1 92 ? -12.374 10.518 14.362 1.00 90.50 92 ALA A O 1
ATOM 696 N N . ASN A 1 93 ? -13.899 10.089 12.738 1.00 76.62 93 ASN A N 1
ATOM 697 C CA . ASN A 1 93 ? -14.849 11.170 13.000 1.00 76.62 93 ASN A CA 1
ATOM 698 C C . ASN A 1 93 ? -16.092 10.606 13.687 1.00 76.62 93 ASN A C 1
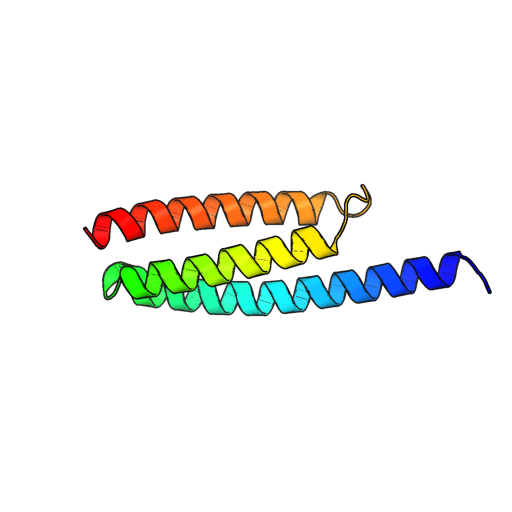ATOM 700 O O . ASN A 1 93 ? -16.666 11.344 14.512 1.00 76.62 93 ASN A O 1
#

Secondary structure (DSSP, 8-state):
--HHHHHHHHHHHHHHHHHHHHHHHHHH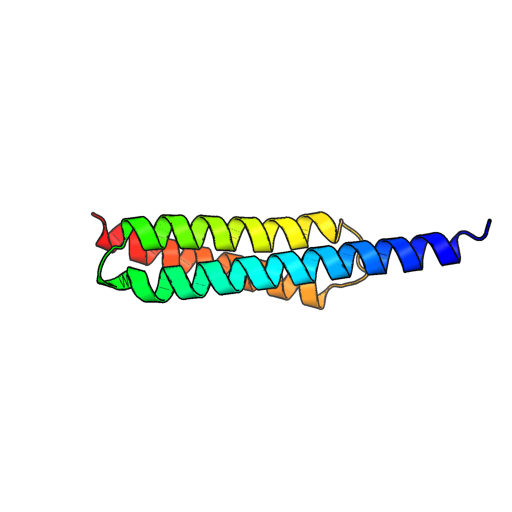HHHHHHHTTT-HHHHHHHHHHHHHHHHHHHHHTTT-TT-HHHHHHHHHHHHHHHHHHHHHHHHH-